Protein AF-A0A1Z4GGD1-F1 (afdb_monomer_lite)

Secondary structure (DSSP, 8-state):
--PPP---HHHHHHHTT--HHHHHHHHTS-HHHHHHHHTTSSSHHHHHHHHHHHHHHT--SGGG---------------SSHHHHHHHTT--TTSSS----------------

pLDDT: mean 80.63, std 21.55, range [34.03, 98.75]

Foldseek 3Di:
DDDDDAACLVVVCVVVVHDLCRVCVVVVHDSVVSVCRNRVVDDRVVVVVLVVVCVVVVHDSVVVDDDDPDPPPPPPPDPPDPVSVCVVVVPPPDPPDDDDDDDDDDDDDDDDD

Organism: NCBI:txid1085406

Radius of gyration: 31.96 Å; chains: 1; bounding box: 70×45×89 Å

Structure (mmCIF, N/CA/C/O backbone):
data_AF-A0A1Z4GGD1-F1
#
_entry.id   AF-A0A1Z4GGD1-F1
#
loop_
_atom_site.group_PDB
_atom_site.id
_atom_site.type_symbol
_atom_site.label_atom_id
_atom_site.label_alt_id
_atom_site.label_comp_id
_atom_site.label_asym_id
_atom_site.label_entity_id
_atom_site.label_seq_id
_atom_site.pdbx_PDB_ins_code
_atom_site.Cartn_x
_atom_site.Cartn_y
_atom_site.Cartn_z
_atom_site.occupancy
_atom_site.B_iso_or_equiv
_atom_site.auth_seq_id
_atom_site.auth_comp_id
_atom_site.auth_asym_id
_atom_site.auth_atom_id
_atom_site.pdbx_PDB_model_num
ATOM 1 N N . MET A 1 1 ? 24.793 3.497 -8.570 1.00 52.84 1 MET A N 1
ATOM 2 C CA . MET A 1 1 ? 24.074 4.399 -7.639 1.00 52.84 1 MET A CA 1
ATOM 3 C C . MET A 1 1 ? 22.963 3.598 -6.973 1.00 52.84 1 MET A C 1
ATOM 5 O O . MET A 1 1 ? 22.252 2.906 -7.689 1.00 52.84 1 MET A O 1
ATOM 9 N N . LYS A 1 2 ? 22.838 3.613 -5.638 1.00 69.38 2 LYS A N 1
ATOM 10 C CA . LYS A 1 2 ? 21.729 2.928 -4.948 1.00 69.38 2 LYS A CA 1
ATOM 11 C C . LYS A 1 2 ? 20.462 3.765 -5.147 1.00 69.38 2 LYS A C 1
ATOM 13 O O . LYS A 1 2 ? 20.404 4.887 -4.654 1.00 69.38 2 LYS A O 1
ATOM 18 N N . GLN A 1 3 ? 19.494 3.267 -5.912 1.00 80.00 3 GLN A N 1
ATOM 19 C CA . GLN A 1 3 ? 18.187 3.917 -6.030 1.00 80.00 3 GLN A CA 1
ATOM 20 C C . GLN A 1 3 ? 17.371 3.598 -4.771 1.00 80.00 3 GLN A C 1
ATOM 22 O O . GLN A 1 3 ? 17.384 2.457 -4.313 1.00 80.00 3 GLN A O 1
ATOM 27 N N . LYS A 1 4 ? 16.703 4.602 -4.193 1.00 83.06 4 LYS A N 1
ATOM 28 C CA . LYS A 1 4 ? 15.781 4.417 -3.066 1.00 83.06 4 LYS A CA 1
ATOM 29 C C . LYS A 1 4 ? 14.346 4.465 -3.599 1.00 83.06 4 LYS A C 1
ATOM 31 O O . LYS A 1 4 ? 14.030 5.419 -4.316 1.00 83.06 4 LYS A O 1
ATOM 36 N N . PRO A 1 5 ? 13.478 3.498 -3.264 1.00 87.38 5 PRO A N 1
ATOM 37 C CA . PRO A 1 5 ? 12.087 3.545 -3.687 1.00 87.38 5 PRO A CA 1
ATOM 38 C C . PRO A 1 5 ? 11.357 4.735 -3.072 1.00 87.38 5 PRO A C 1
ATOM 40 O O . PRO A 1 5 ? 11.599 5.123 -1.927 1.00 87.38 5 PRO A O 1
ATOM 43 N N . LYS A 1 6 ? 10.430 5.291 -3.849 1.00 91.44 6 LYS A N 1
ATOM 44 C CA . LYS A 1 6 ? 9.520 6.353 -3.428 1.00 91.44 6 LYS A CA 1
ATOM 45 C C . LYS A 1 6 ? 8.085 5.915 -3.734 1.00 91.44 6 LYS A C 1
ATOM 47 O O . LYS A 1 6 ? 7.823 5.528 -4.878 1.00 91.44 6 LYS A O 1
ATOM 52 N N . PRO A 1 7 ? 7.152 5.993 -2.772 1.00 94.19 7 PRO A N 1
ATOM 53 C CA . PRO A 1 7 ? 5.754 5.682 -3.033 1.00 94.19 7 PRO A CA 1
ATOM 54 C C . PRO A 1 7 ? 5.157 6.668 -4.042 1.00 94.19 7 PRO A C 1
ATOM 56 O O . PRO A 1 7 ? 5.478 7.857 -4.058 1.00 94.19 7 PRO A O 1
ATOM 59 N N . ARG A 1 8 ? 4.263 6.163 -4.895 1.00 96.31 8 ARG A N 1
ATOM 60 C CA . ARG A 1 8 ? 3.528 6.958 -5.896 1.00 96.31 8 ARG A CA 1
ATOM 61 C C . ARG A 1 8 ? 2.026 7.045 -5.614 1.00 96.31 8 ARG A C 1
ATOM 63 O O . ARG A 1 8 ? 1.291 7.560 -6.448 1.00 96.31 8 ARG A O 1
ATOM 70 N N . ILE A 1 9 ? 1.581 6.555 -4.456 1.00 97.12 9 ILE A N 1
ATOM 71 C CA . ILE A 1 9 ? 0.160 6.402 -4.110 1.00 97.12 9 ILE A CA 1
ATOM 72 C C . ILE A 1 9 ? -0.561 7.756 -4.120 1.00 97.12 9 ILE A C 1
ATOM 74 O O . ILE A 1 9 ? -1.588 7.862 -4.778 1.00 97.12 9 ILE A O 1
ATOM 78 N N . ALA A 1 10 ? 0.025 8.806 -3.530 1.00 97.88 10 ALA A N 1
ATOM 79 C CA . ALA A 1 10 ? -0.575 10.147 -3.499 1.00 97.88 10 ALA A CA 1
ATOM 80 C C . ALA A 1 10 ? -0.861 10.696 -4.906 1.00 97.88 10 ALA A C 1
ATOM 82 O O . ALA A 1 10 ? -1.974 11.118 -5.199 1.00 97.88 10 ALA A O 1
ATOM 83 N N . LEU A 1 11 ? 0.121 10.589 -5.810 1.00 98.31 11 LEU A N 1
ATOM 84 C CA . LEU A 1 11 ? -0.023 11.014 -7.204 1.00 98.31 11 LEU A CA 1
ATOM 85 C C . LEU A 1 11 ? -1.149 10.251 -7.920 1.00 98.31 11 LEU A C 1
ATOM 87 O O . LEU A 1 11 ? -1.874 10.827 -8.725 1.00 98.31 11 LEU A O 1
ATOM 91 N N . LEU A 1 12 ? -1.270 8.943 -7.679 1.00 98.31 12 LEU A N 1
ATOM 92 C CA . LEU A 1 12 ? -2.304 8.113 -8.303 1.00 98.31 12 LEU A CA 1
ATOM 93 C C . LEU A 1 12 ? -3.692 8.424 -7.734 1.00 98.31 12 LEU A C 1
ATOM 95 O O . LEU A 1 12 ? -4.642 8.549 -8.502 1.00 98.31 12 LEU A O 1
ATOM 99 N N . ARG A 1 13 ? -3.789 8.614 -6.414 1.00 98.50 13 ARG A N 1
ATOM 100 C CA . ARG A 1 13 ? -5.011 9.021 -5.717 1.00 98.50 13 ARG A CA 1
ATOM 101 C C . ARG A 1 13 ? -5.535 10.358 -6.245 1.00 98.50 13 ARG A C 1
ATOM 103 O O . ARG A 1 13 ? -6.706 10.462 -6.593 1.00 98.50 13 ARG A O 1
ATOM 110 N N . GLU A 1 14 ? -4.666 11.362 -6.347 1.00 98.56 14 GLU A N 1
ATOM 111 C CA . GLU A 1 14 ? -5.021 12.699 -6.844 1.00 98.56 14 GLU A CA 1
ATOM 112 C C . GLU A 1 14 ? -5.479 12.666 -8.302 1.00 98.56 14 GLU A C 1
ATOM 114 O O . GLU A 1 14 ? -6.469 13.300 -8.654 1.00 98.56 14 GLU A O 1
ATOM 119 N N . ARG A 1 15 ? -4.821 11.863 -9.149 1.00 98.56 15 ARG A N 1
ATOM 120 C CA . ARG A 1 15 ? -5.251 11.649 -10.541 1.00 98.56 15 ARG A CA 1
ATOM 121 C C . ARG A 1 15 ? -6.616 10.974 -10.656 1.00 98.56 15 ARG A C 1
ATOM 123 O O . ARG A 1 15 ? -7.290 11.179 -11.659 1.00 98.56 15 ARG A O 1
ATOM 130 N N . ALA A 1 16 ? -7.001 10.177 -9.664 1.00 98.31 16 ALA A N 1
ATOM 131 C CA . ALA A 1 16 ? -8.327 9.578 -9.570 1.00 98.31 16 ALA A CA 1
ATOM 132 C C . ALA A 1 16 ? -9.374 10.526 -8.949 1.00 98.31 16 ALA A C 1
ATOM 134 O O . ALA A 1 16 ? -10.539 10.155 -8.868 1.00 98.31 16 ALA A O 1
ATOM 135 N N . GLY A 1 17 ? -8.981 11.732 -8.512 1.00 98.50 17 GLY A N 1
ATOM 136 C CA . GLY A 1 17 ? -9.882 12.701 -7.883 1.00 98.50 17 GLY A CA 1
ATOM 137 C C . GLY A 1 17 ? -10.324 12.321 -6.469 1.00 98.50 17 GLY A C 1
ATOM 138 O O . GLY A 1 17 ? -11.356 12.800 -6.017 1.00 98.50 17 GLY A O 1
ATOM 139 N N . LEU A 1 18 ? -9.569 11.459 -5.779 1.00 98.69 18 LEU A N 1
ATOM 140 C CA . LEU A 1 18 ? -9.938 10.927 -4.466 1.00 98.69 18 LEU A CA 1
ATOM 141 C C . LEU A 1 18 ? -9.242 11.674 -3.320 1.00 98.69 18 LEU A C 1
ATOM 143 O O . LEU A 1 18 ? -8.056 12.014 -3.383 1.00 98.69 18 LEU A O 1
ATOM 147 N N . THR A 1 19 ? -9.949 11.841 -2.210 1.00 98.69 19 THR A N 1
ATOM 148 C CA . THR A 1 19 ? -9.374 12.161 -0.897 1.00 98.69 19 THR A CA 1
ATOM 149 C C . THR A 1 19 ? -8.718 10.925 -0.267 1.00 98.69 19 THR A C 1
ATOM 151 O O . THR A 1 19 ? -8.943 9.788 -0.696 1.00 98.69 19 THR A O 1
ATOM 154 N N . GLN A 1 20 ? -7.876 11.119 0.756 1.00 98.69 20 GLN A N 1
ATOM 155 C CA . GLN A 1 20 ? -7.257 9.995 1.480 1.00 98.69 20 GLN A CA 1
ATOM 156 C C . GLN A 1 20 ? -8.317 9.108 2.149 1.00 98.69 20 GLN A C 1
ATOM 158 O O . GLN A 1 20 ? -8.220 7.884 2.062 1.00 98.69 20 GLN A O 1
ATOM 163 N N . LEU A 1 21 ? -9.352 9.716 2.738 1.00 98.69 21 LEU A N 1
ATOM 164 C CA . LEU A 1 21 ? -10.492 9.018 3.333 1.00 98.69 21 LEU A CA 1
ATOM 165 C C . LEU A 1 21 ? -11.276 8.172 2.315 1.00 98.69 21 LEU A C 1
ATOM 167 O O . LEU A 1 21 ? -11.657 7.043 2.612 1.00 98.69 21 LEU A O 1
ATOM 171 N N . GLU A 1 22 ? -11.523 8.684 1.108 1.00 98.75 22 GLU A N 1
ATOM 172 C CA . GLU A 1 22 ? -12.228 7.919 0.069 1.00 98.75 22 GLU A CA 1
ATOM 173 C C . GLU A 1 22 ? -11.406 6.724 -0.411 1.00 98.75 22 GLU A C 1
ATOM 175 O O . GLU A 1 22 ? -11.931 5.613 -0.495 1.00 98.75 22 GLU A O 1
ATOM 180 N N . LEU A 1 23 ? -10.104 6.916 -0.655 1.00 98.69 23 LEU A N 1
ATOM 181 C CA . LEU A 1 23 ? -9.221 5.808 -1.017 1.00 98.69 23 LEU A CA 1
ATOM 182 C C . LEU A 1 23 ? -9.167 4.753 0.094 1.00 98.69 23 LEU A C 1
ATOM 184 O O . LEU A 1 23 ? -9.190 3.558 -0.193 1.00 98.69 23 LEU A O 1
ATOM 188 N N . SER A 1 24 ? -9.126 5.177 1.359 1.00 98.56 24 SER A N 1
ATOM 189 C CA . SER A 1 24 ? -9.076 4.246 2.486 1.00 98.56 24 SER A CA 1
ATOM 190 C C . SER A 1 24 ? -10.320 3.355 2.533 1.00 98.56 24 SER A C 1
ATOM 192 O O . SER A 1 24 ? -10.197 2.148 2.735 1.00 98.56 24 SER A O 1
ATOM 194 N N . ARG A 1 25 ? -11.505 3.922 2.269 1.00 98.50 25 ARG A N 1
ATOM 195 C CA . ARG A 1 25 ? -12.768 3.174 2.189 1.00 98.50 25 ARG A CA 1
ATOM 196 C C . ARG A 1 25 ? -12.770 2.162 1.046 1.00 98.50 25 ARG A C 1
ATOM 198 O O . ARG A 1 25 ? -13.196 1.035 1.260 1.00 98.50 25 ARG A O 1
ATOM 205 N N . LEU A 1 26 ? -12.269 2.539 -0.132 1.00 98.25 26 LEU A N 1
ATOM 206 C CA . LEU A 1 26 ? -12.201 1.644 -1.296 1.00 98.25 26 LEU A CA 1
ATOM 207 C C . LEU A 1 26 ? -11.236 0.471 -1.088 1.00 98.25 26 LEU A C 1
ATOM 209 O O . LEU A 1 26 ? -11.486 -0.626 -1.576 1.00 98.25 26 LEU A O 1
ATOM 213 N N . VAL A 1 27 ? -10.135 0.703 -0.372 1.00 97.19 27 VAL A N 1
ATOM 214 C CA . VAL A 1 27 ? -9.101 -0.312 -0.115 1.00 97.19 27 VAL A CA 1
ATOM 215 C C . VAL A 1 27 ? -9.405 -1.143 1.141 1.00 97.19 27 VAL A C 1
ATOM 217 O O . VAL A 1 27 ? -8.832 -2.214 1.319 1.00 97.19 27 VAL A O 1
ATOM 220 N N . GLY A 1 28 ? -10.302 -0.679 2.015 1.00 97.69 28 GLY A N 1
ATOM 221 C CA . GLY A 1 28 ? -10.633 -1.361 3.270 1.00 97.69 28 GLY A CA 1
ATOM 222 C C . GLY A 1 28 ? -9.604 -1.134 4.383 1.00 97.69 28 GLY A C 1
ATOM 223 O O . GLY A 1 28 ? -9.354 -2.025 5.189 1.00 97.69 28 GLY A O 1
ATOM 224 N N . VAL A 1 29 ? -8.987 0.051 4.438 1.00 97.75 29 VAL A N 1
ATOM 225 C CA . VAL A 1 29 ? -8.007 0.433 5.473 1.00 97.75 29 VAL A CA 1
ATOM 226 C C . VAL A 1 29 ? -8.342 1.790 6.098 1.00 97.75 29 VAL A C 1
ATOM 228 O O . VAL A 1 29 ? -9.240 2.507 5.654 1.00 97.75 29 VAL A O 1
ATOM 231 N N . THR A 1 30 ? -7.610 2.174 7.146 1.00 98.31 30 THR A N 1
ATOM 232 C CA . THR A 1 30 ? -7.779 3.492 7.777 1.00 98.31 30 THR A CA 1
ATOM 233 C C . THR A 1 30 ? -7.158 4.611 6.936 1.00 98.31 30 THR A C 1
ATOM 235 O O . THR A 1 30 ? -6.189 4.393 6.205 1.00 98.31 30 THR A O 1
ATOM 238 N N . GLU A 1 31 ? -7.657 5.839 7.083 1.00 98.38 31 GLU A N 1
ATOM 239 C CA . GLU A 1 31 ? -7.064 7.024 6.446 1.00 98.38 31 GLU A CA 1
ATOM 240 C C . GLU A 1 31 ? -5.595 7.229 6.866 1.00 98.38 31 GLU A C 1
ATOM 242 O O . GLU A 1 31 ? -4.737 7.520 6.032 1.00 98.38 31 GLU A O 1
ATOM 247 N N . SER A 1 32 ? -5.267 6.974 8.140 1.00 98.25 32 SER A N 1
ATOM 248 C CA . SER A 1 32 ? -3.885 7.035 8.641 1.00 98.25 32 SER A CA 1
ATOM 249 C 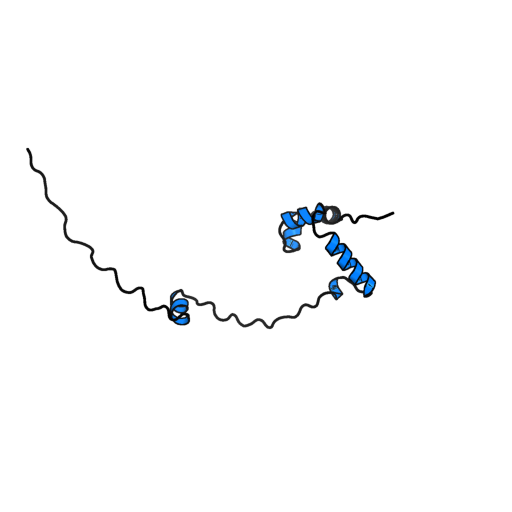C . SER A 1 32 ? -2.968 6.018 7.948 1.00 98.25 32 SER A C 1
ATOM 251 O O . SER A 1 32 ? -1.808 6.319 7.656 1.00 98.25 32 SER A O 1
ATOM 253 N N . THR A 1 33 ? -3.485 4.829 7.619 1.00 97.50 33 THR A N 1
ATOM 254 C CA . THR A 1 33 ? -2.752 3.823 6.838 1.00 97.50 33 THR A CA 1
ATOM 255 C C . THR A 1 33 ? -2.390 4.364 5.455 1.00 97.50 33 THR A C 1
ATOM 257 O O . THR A 1 33 ? -1.224 4.288 5.066 1.00 97.50 33 THR A O 1
ATOM 260 N N . ILE A 1 34 ? -3.345 4.988 4.753 1.00 98.00 34 ILE A N 1
ATOM 261 C CA . ILE A 1 34 ? -3.095 5.639 3.457 1.00 98.00 34 ILE A CA 1
ATOM 262 C C . ILE A 1 34 ? -2.038 6.738 3.595 1.00 98.00 34 ILE A C 1
ATOM 264 O O . ILE A 1 34 ? -1.061 6.745 2.848 1.00 98.00 34 ILE A O 1
ATOM 268 N N . GLN A 1 35 ? -2.158 7.618 4.592 1.00 97.75 35 GLN A N 1
ATOM 269 C CA . GLN A 1 35 ? -1.179 8.681 4.838 1.00 97.75 35 GLN A CA 1
ATOM 270 C C . GLN A 1 35 ? 0.244 8.130 5.070 1.00 97.75 35 GLN A C 1
ATOM 272 O O . GLN A 1 35 ? 1.235 8.682 4.574 1.00 97.75 35 GLN A O 1
ATOM 277 N N . ASN A 1 36 ? 0.377 7.031 5.817 1.00 97.31 36 ASN A N 1
ATOM 278 C CA . ASN A 1 36 ? 1.669 6.393 6.078 1.00 97.31 36 ASN A CA 1
ATOM 279 C C . ASN A 1 36 ? 2.279 5.760 4.822 1.00 97.31 36 ASN A C 1
ATOM 281 O O . ASN A 1 36 ? 3.490 5.879 4.611 1.00 97.31 36 ASN A O 1
ATOM 285 N N . TRP A 1 37 ? 1.456 5.160 3.962 1.00 97.00 37 TRP A N 1
ATOM 286 C CA . TRP A 1 37 ? 1.903 4.639 2.671 1.00 97.00 37 TRP A CA 1
ATOM 287 C C . TRP A 1 37 ? 2.304 5.760 1.703 1.00 97.00 37 TRP A C 1
ATOM 289 O O . TRP A 1 37 ? 3.332 5.659 1.038 1.00 97.00 37 TRP A O 1
ATOM 299 N N . GLU A 1 38 ? 1.548 6.860 1.657 1.00 97.06 38 GLU A N 1
ATOM 300 C CA . GLU A 1 38 ? 1.842 8.022 0.806 1.00 97.06 38 GLU A CA 1
ATOM 301 C C . GLU A 1 38 ? 3.118 8.763 1.216 1.00 97.06 38 GLU A C 1
ATOM 303 O O . GLU A 1 38 ? 3.891 9.189 0.358 1.00 97.06 38 GLU A O 1
ATOM 308 N N . SER A 1 39 ? 3.368 8.880 2.521 1.00 95.56 39 SER A N 1
ATOM 309 C CA . SER A 1 39 ? 4.594 9.487 3.059 1.00 95.56 39 SER A CA 1
ATOM 310 C C . SER A 1 39 ? 5.817 8.565 2.991 1.00 95.56 39 SER A C 1
ATOM 312 O O . SER A 1 39 ? 6.938 9.013 3.229 1.00 95.56 39 SER A O 1
ATOM 314 N N . GLY A 1 40 ? 5.625 7.283 2.666 1.00 93.25 40 GLY A N 1
ATOM 315 C CA . GLY A 1 40 ? 6.698 6.291 2.604 1.00 93.25 40 GLY A CA 1
ATOM 316 C C . GLY A 1 40 ? 7.235 5.884 3.973 1.00 93.25 40 GLY A C 1
ATOM 317 O O . GLY A 1 40 ? 8.332 5.333 4.049 1.00 93.25 40 GLY A O 1
ATOM 318 N N . ARG A 1 41 ? 6.483 6.150 5.051 1.00 91.88 41 ARG A N 1
ATOM 319 C CA . ARG A 1 41 ? 6.823 5.676 6.400 1.00 91.88 41 ARG A CA 1
ATOM 320 C C . ARG A 1 41 ? 6.715 4.156 6.502 1.00 91.88 41 ARG A C 1
ATOM 322 O O . ARG A 1 41 ? 7.527 3.546 7.188 1.00 91.88 41 ARG A O 1
ATOM 329 N N . THR A 1 42 ? 5.742 3.554 5.816 1.00 92.50 42 THR A N 1
ATOM 330 C CA . THR A 1 42 ? 5.515 2.100 5.790 1.00 92.50 42 THR A CA 1
ATOM 331 C C . THR A 1 42 ? 5.084 1.624 4.397 1.00 92.50 42 THR A C 1
ATOM 333 O O . THR A 1 42 ? 4.685 2.422 3.548 1.00 92.50 42 THR A O 1
ATOM 336 N N . GLY A 1 43 ? 5.187 0.319 4.127 1.00 88.56 43 GLY A N 1
ATOM 337 C CA . GLY A 1 43 ? 4.582 -0.348 2.963 1.00 88.56 43 GLY A CA 1
ATOM 338 C C . GLY A 1 43 ? 5.356 -0.252 1.643 1.00 88.56 43 GLY A C 1
ATOM 339 O O . GLY A 1 43 ? 5.145 -1.073 0.753 1.00 88.56 43 GLY A O 1
ATOM 340 N N . THR A 1 44 ? 6.289 0.694 1.500 1.00 92.06 44 THR A N 1
ATOM 341 C CA . THR A 1 44 ? 7.097 0.835 0.270 1.00 92.06 44 THR A CA 1
ATOM 342 C C . THR A 1 44 ? 7.992 -0.387 0.022 1.00 92.06 44 THR A C 1
ATOM 344 O O . THR A 1 44 ? 8.130 -0.844 -1.111 1.00 92.06 44 THR A O 1
ATOM 347 N N . ASP A 1 45 ? 8.555 -0.953 1.086 1.00 91.75 45 ASP A N 1
ATOM 348 C CA . ASP A 1 45 ? 9.351 -2.181 1.074 1.00 91.75 45 ASP A CA 1
ATOM 349 C C . ASP A 1 45 ? 8.520 -3.415 0.678 1.00 91.75 45 ASP A C 1
ATOM 351 O O . ASP A 1 45 ? 8.981 -4.265 -0.090 1.00 91.75 45 ASP A O 1
ATOM 355 N N . HIS A 1 46 ? 7.270 -3.489 1.145 1.00 92.69 46 HIS A N 1
ATOM 356 C CA . HIS A 1 46 ? 6.328 -4.537 0.756 1.00 92.69 46 HIS A CA 1
ATOM 357 C C . HIS A 1 46 ? 5.992 -4.466 -0.738 1.00 92.69 46 HIS A C 1
ATOM 359 O O . HIS A 1 46 ? 6.059 -5.490 -1.417 1.00 92.69 46 HIS A O 1
ATOM 365 N N . ILE A 1 47 ? 5.722 -3.270 -1.273 1.00 93.88 47 ILE A N 1
ATOM 366 C CA . ILE A 1 47 ? 5.462 -3.069 -2.708 1.00 93.88 47 ILE A CA 1
ATOM 367 C C . ILE A 1 47 ? 6.673 -3.503 -3.548 1.00 93.88 47 ILE A C 1
ATOM 369 O O . ILE A 1 47 ? 6.512 -4.231 -4.526 1.00 93.88 47 ILE A O 1
ATOM 373 N N . GLU A 1 48 ? 7.898 -3.132 -3.159 1.00 94.69 48 GLU A N 1
ATOM 374 C CA . GLU A 1 48 ? 9.106 -3.595 -3.859 1.00 94.69 48 GLU A CA 1
ATOM 375 C C . GLU A 1 48 ? 9.262 -5.117 -3.841 1.00 94.69 48 GLU A C 1
ATOM 377 O O . GLU A 1 48 ? 9.747 -5.707 -4.810 1.00 94.69 48 GLU A O 1
ATOM 382 N N . ARG A 1 49 ? 8.903 -5.767 -2.730 1.00 95.44 49 ARG A N 1
ATOM 383 C CA . ARG A 1 49 ? 8.975 -7.226 -2.613 1.00 95.44 49 ARG A CA 1
ATOM 384 C C . ARG A 1 49 ? 7.943 -7.909 -3.511 1.00 95.44 49 ARG A C 1
ATOM 386 O O . ARG A 1 49 ? 8.310 -8.855 -4.198 1.00 95.44 49 ARG A O 1
ATOM 393 N N . ILE A 1 50 ? 6.722 -7.382 -3.589 1.00 96.62 50 ILE A N 1
ATOM 394 C CA . ILE A 1 50 ? 5.682 -7.862 -4.515 1.00 96.62 50 ILE A CA 1
ATOM 395 C C . ILE A 1 50 ? 6.142 -7.714 -5.971 1.00 96.62 50 ILE A C 1
ATOM 397 O O . ILE A 1 50 ? 6.089 -8.677 -6.728 1.00 96.62 50 ILE A O 1
ATOM 401 N N . ILE A 1 51 ? 6.707 -6.560 -6.349 1.00 96.12 51 ILE A N 1
ATOM 402 C CA . ILE A 1 51 ? 7.271 -6.355 -7.697 1.00 96.12 51 ILE A CA 1
ATOM 403 C C . ILE A 1 51 ? 8.360 -7.393 -8.006 1.00 96.12 51 ILE A C 1
ATOM 405 O O . ILE A 1 51 ? 8.455 -7.876 -9.134 1.00 96.12 51 ILE A O 1
ATOM 409 N N . ARG A 1 52 ? 9.201 -7.735 -7.021 1.00 96.50 52 ARG A N 1
ATOM 410 C CA . ARG A 1 52 ? 10.227 -8.773 -7.181 1.00 96.50 52 ARG A CA 1
ATOM 411 C C . ARG A 1 52 ? 9.626 -10.166 -7.362 1.00 96.50 52 ARG A C 1
ATOM 413 O O . ARG A 1 52 ? 10.155 -10.897 -8.190 1.00 96.50 52 ARG A O 1
ATOM 420 N N . PHE A 1 53 ? 8.544 -10.510 -6.660 1.00 97.69 53 PHE A N 1
ATOM 421 C CA . PHE A 1 53 ? 7.829 -11.770 -6.891 1.00 97.69 53 PHE A CA 1
ATOM 422 C C . PHE A 1 53 ? 7.287 -11.849 -8.315 1.00 97.69 53 PHE A C 1
ATOM 424 O O . PHE A 1 53 ? 7.650 -12.772 -9.036 1.00 97.69 53 PHE A O 1
ATOM 431 N N . CYS A 1 54 ? 6.533 -10.839 -8.753 1.00 98.31 54 CYS A N 1
ATOM 432 C CA . CYS A 1 54 ? 5.970 -10.791 -10.103 1.00 98.31 54 CYS A CA 1
ATOM 433 C C . CYS A 1 54 ? 7.049 -10.925 -11.191 1.00 98.31 54 CYS A C 1
ATOM 435 O O . CYS A 1 54 ? 6.884 -11.674 -12.145 1.00 98.31 54 CYS A O 1
ATOM 437 N N . LYS A 1 55 ? 8.200 -10.254 -11.024 1.00 97.75 55 LYS A N 1
ATOM 438 C CA . LYS A 1 55 ? 9.331 -10.371 -11.962 1.00 97.75 55 LYS A CA 1
ATOM 439 C C . LYS A 1 55 ? 9.999 -11.744 -11.946 1.00 97.75 55 LYS A C 1
ATOM 441 O O . LYS A 1 55 ? 10.445 -12.199 -12.990 1.00 97.75 55 LYS A O 1
ATOM 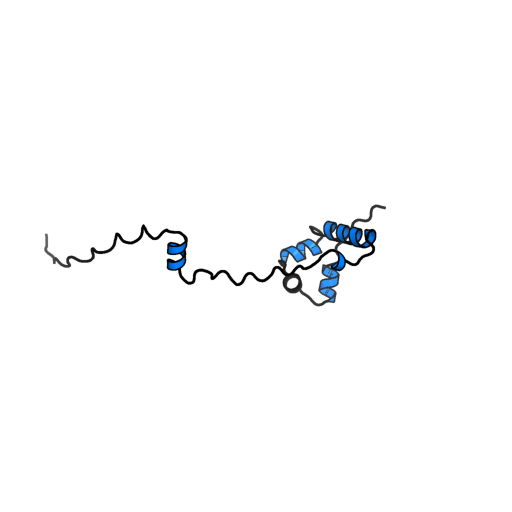446 N N . ALA A 1 56 ? 10.145 -12.354 -10.772 1.00 98.38 56 ALA A N 1
ATOM 447 C CA . ALA A 1 56 ? 10.817 -13.644 -10.634 1.00 98.38 56 ALA A CA 1
ATOM 448 C C . ALA A 1 56 ? 9.958 -14.810 -11.144 1.00 98.38 56 ALA A C 1
ATOM 450 O O . ALA A 1 56 ? 10.510 -15.813 -11.584 1.00 98.38 56 ALA A O 1
ATOM 451 N N . LEU A 1 57 ? 8.634 -14.669 -11.068 1.00 98.06 57 LEU A N 1
ATOM 452 C CA . LEU A 1 57 ? 7.659 -15.693 -11.449 1.00 98.06 57 LEU A CA 1
ATOM 453 C C . LEU A 1 57 ? 7.008 -15.440 -12.816 1.00 98.06 57 LEU A C 1
ATOM 455 O O . LEU A 1 57 ? 6.199 -16.253 -13.245 1.00 98.06 57 LEU A O 1
ATOM 459 N N . ASP A 1 58 ? 7.351 -14.332 -13.479 1.00 97.81 58 ASP A N 1
ATOM 460 C CA . ASP A 1 58 ? 6.735 -13.872 -14.732 1.00 97.81 58 ASP A CA 1
ATOM 461 C C . ASP A 1 58 ? 5.196 -13.838 -14.667 1.00 97.81 58 ASP A C 1
ATOM 463 O O . ASP A 1 58 ? 4.486 -14.358 -15.525 1.00 97.81 58 ASP A O 1
ATOM 467 N N . CYS A 1 59 ? 4.672 -13.237 -13.595 1.00 97.88 59 CYS A N 1
ATOM 468 C CA . CYS A 1 59 ? 3.240 -13.175 -13.314 1.00 97.88 59 CYS A CA 1
ATOM 469 C C . CYS A 1 59 ? 2.792 -11.755 -12.944 1.00 97.88 59 CYS A C 1
ATOM 471 O O . CYS A 1 59 ? 3.604 -10.864 -12.665 1.00 97.88 59 CYS A O 1
ATOM 473 N N . LYS A 1 60 ? 1.480 -11.526 -12.927 1.00 97.44 60 LYS A N 1
ATOM 474 C CA . LYS A 1 60 ? 0.866 -10.303 -12.400 1.00 97.44 60 LYS A CA 1
ATOM 475 C C . LYS A 1 60 ? 0.675 -10.411 -10.883 1.00 97.44 60 LYS A C 1
ATOM 477 O O . LYS A 1 60 ? 0.966 -11.439 -10.277 1.00 97.44 60 LYS A O 1
ATOM 482 N N . VAL A 1 61 ? 0.247 -9.323 -10.240 1.00 96.94 61 VAL A N 1
ATOM 483 C CA . VAL A 1 61 ? 0.068 -9.301 -8.774 1.00 96.94 61 VAL A CA 1
ATOM 484 C C . VAL A 1 61 ? -1.122 -10.152 -8.338 1.00 96.94 61 VAL A C 1
ATOM 486 O O . VAL A 1 61 ? -1.074 -10.772 -7.282 1.00 96.94 61 VAL A O 1
ATOM 489 N N . GLU A 1 62 ? -2.160 -10.211 -9.168 1.00 96.69 62 GLU A N 1
ATOM 490 C CA . GLU A 1 62 ? -3.375 -10.991 -8.944 1.00 96.69 62 GLU A CA 1
ATOM 491 C C . GLU A 1 62 ? -3.082 -12.495 -8.924 1.00 96.69 62 GLU A C 1
ATOM 493 O O . GLU A 1 62 ? -3.735 -13.231 -8.196 1.00 96.69 62 GLU A O 1
ATOM 498 N N . ASP A 1 63 ? -2.046 -12.933 -9.642 1.00 96.44 63 ASP A N 1
ATOM 499 C CA . ASP A 1 63 ? -1.624 -14.336 -9.691 1.00 96.44 63 ASP A CA 1
ATOM 500 C C . ASP A 1 63 ? -0.951 -14.802 -8.380 1.00 96.44 63 ASP A C 1
ATOM 502 O O . ASP A 1 63 ? -0.697 -15.991 -8.202 1.00 96.44 63 ASP A O 1
ATOM 506 N N . LEU A 1 64 ? -0.635 -13.884 -7.453 1.00 95.62 64 LEU A N 1
ATOM 507 C CA . LEU A 1 64 ? 0.000 -14.207 -6.166 1.00 95.62 64 LEU A CA 1
ATOM 508 C C . LEU A 1 64 ? -0.995 -14.630 -5.075 1.00 95.62 64 LEU A C 1
ATOM 510 O O . LEU A 1 64 ? -0.563 -14.969 -3.971 1.00 95.62 64 LEU A O 1
ATOM 514 N N . ILE A 1 65 ? -2.303 -14.563 -5.336 1.00 95.50 65 ILE A N 1
ATOM 515 C CA . ILE A 1 65 ? -3.344 -14.870 -4.354 1.00 95.50 65 ILE A CA 1
ATOM 516 C C . ILE A 1 65 ? -4.465 -15.704 -4.979 1.00 95.50 65 ILE A C 1
ATOM 518 O O . ILE A 1 65 ? -4.911 -15.441 -6.089 1.00 95.50 65 ILE A O 1
ATOM 522 N N . GLU A 1 66 ? -4.950 -16.693 -4.232 1.00 94.69 66 GLU A N 1
ATOM 523 C CA . GLU A 1 66 ? -6.134 -17.479 -4.572 1.00 94.69 66 GLU A CA 1
ATOM 524 C C . GLU A 1 66 ? -7.206 -17.241 -3.505 1.00 94.69 66 GLU A C 1
ATOM 526 O O . GLU A 1 66 ? -6.935 -17.324 -2.305 1.00 94.69 66 GLU A O 1
ATOM 531 N N . TYR A 1 67 ? -8.424 -16.922 -3.940 1.00 90.25 67 TYR A N 1
ATOM 532 C CA . TYR A 1 67 ? -9.567 -16.769 -3.046 1.00 90.25 67 TYR A CA 1
ATOM 533 C C . TYR A 1 67 ? -10.310 -18.097 -2.966 1.00 90.25 67 TYR A C 1
ATOM 535 O O . TYR A 1 67 ? -11.062 -18.456 -3.871 1.00 90.25 67 TYR A O 1
ATOM 543 N N . VAL A 1 68 ? -10.105 -18.821 -1.872 1.00 91.06 68 VAL A N 1
ATOM 544 C CA . VAL A 1 68 ? -10.921 -19.988 -1.547 1.00 91.06 68 VAL A CA 1
ATOM 545 C C . VAL A 1 68 ? -12.192 -19.516 -0.849 1.00 91.06 68 VAL A C 1
ATOM 547 O O . VAL A 1 68 ? -12.137 -18.805 0.154 1.00 91.06 68 VAL A O 1
ATOM 550 N N . ASN A 1 69 ? -13.351 -19.887 -1.393 1.00 84.31 69 ASN A N 1
ATOM 551 C CA . ASN A 1 69 ? -14.603 -19.720 -0.670 1.00 84.31 69 ASN A CA 1
ATOM 552 C C . ASN A 1 69 ? -14.628 -20.779 0.425 1.00 84.31 69 ASN A C 1
ATOM 554 O O . ASN A 1 69 ? -14.806 -21.964 0.143 1.00 84.31 69 ASN A O 1
ATOM 558 N N . GLU A 1 70 ? -14.442 -20.353 1.667 1.00 76.06 70 GLU A N 1
ATOM 559 C CA . GLU A 1 70 ? -14.833 -21.180 2.795 1.00 76.06 70 GLU A CA 1
ATOM 560 C C . GLU A 1 70 ? -16.354 -21.372 2.675 1.00 76.06 70 GLU A C 1
ATOM 562 O O . GLU A 1 70 ? -17.069 -20.374 2.493 1.00 76.06 70 GLU A O 1
ATOM 567 N N . PRO A 1 71 ? -16.870 -22.618 2.637 1.00 69.19 71 PRO A N 1
ATOM 568 C CA . PRO A 1 71 ? -18.307 -22.826 2.625 1.00 69.19 71 PRO A CA 1
ATOM 569 C C . PRO A 1 71 ? -18.860 -22.049 3.807 1.00 69.19 71 PRO A C 1
ATOM 571 O O . PRO A 1 71 ? -18.371 -22.208 4.922 1.00 69.19 71 PRO A O 1
ATOM 574 N N . LEU A 1 72 ? -19.814 -21.161 3.521 1.00 64.12 72 LEU A N 1
ATOM 575 C CA . LEU A 1 72 ? -20.534 -20.411 4.534 1.00 64.12 72 LEU A CA 1
ATOM 576 C C . LEU A 1 72 ? -21.040 -21.450 5.531 1.00 64.12 72 LEU A C 1
ATOM 578 O O . LEU A 1 72 ? -21.996 -22.163 5.224 1.00 64.12 72 LEU A O 1
ATOM 582 N N . GLU A 1 73 ? -20.372 -21.592 6.677 1.00 62.03 73 GLU A N 1
ATOM 583 C CA . GLU A 1 73 ? -20.981 -22.275 7.800 1.00 62.03 73 GLU A CA 1
ATOM 584 C C . GLU A 1 73 ? -22.302 -21.542 7.993 1.00 62.03 73 GLU A C 1
ATOM 586 O O . GLU A 1 73 ? -22.320 -20.322 8.210 1.00 62.03 73 GLU A O 1
ATOM 591 N N . GLU A 1 74 ? -23.413 -22.255 7.782 1.00 59.03 74 GLU A N 1
ATOM 592 C CA . GLU A 1 74 ? -24.719 -21.714 8.112 1.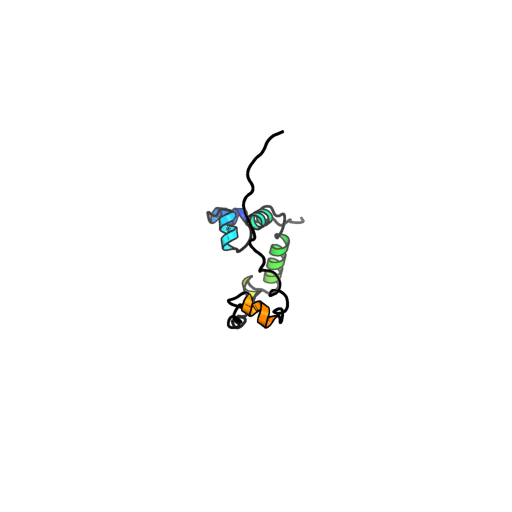00 59.03 74 GLU A CA 1
ATOM 593 C C . GLU A 1 74 ? -24.601 -21.137 9.517 1.00 59.03 74 GLU A C 1
ATOM 595 O O . GLU A 1 74 ? -23.998 -21.788 10.376 1.00 59.03 74 GLU A O 1
ATOM 600 N N . PRO A 1 75 ? -25.072 -19.899 9.741 1.00 60.00 75 PRO A N 1
ATOM 601 C CA . PRO A 1 75 ? -24.809 -19.190 10.975 1.00 60.00 75 PRO A CA 1
ATOM 602 C C . PRO A 1 75 ? -25.254 -20.088 12.120 1.00 60.00 75 PRO A C 1
ATOM 604 O O . PRO A 1 75 ? -26.454 -20.276 12.319 1.00 60.00 75 PRO A O 1
ATOM 607 N N . VAL A 1 76 ? -24.285 -20.653 12.849 1.00 61.41 76 VAL A N 1
ATOM 608 C CA . VAL A 1 76 ? -24.540 -21.353 14.103 1.00 61.41 76 VAL A CA 1
ATOM 609 C C . VAL A 1 76 ? -25.313 -20.339 14.920 1.00 61.41 76 VAL A C 1
ATOM 611 O O . VAL A 1 76 ? -24.781 -19.262 15.206 1.00 61.41 76 VAL A O 1
ATOM 614 N N . ALA A 1 77 ? -26.608 -20.607 15.112 1.00 65.62 77 ALA A N 1
ATOM 615 C CA . ALA A 1 77 ? -27.573 -19.614 15.547 1.00 65.62 77 ALA A CA 1
ATOM 616 C C . ALA A 1 77 ? -26.984 -18.859 16.737 1.00 65.62 77 ALA A C 1
ATOM 618 O O . ALA A 1 77 ? -26.742 -19.444 17.794 1.00 65.62 77 ALA A O 1
ATOM 619 N N . LYS A 1 78 ? -26.674 -17.568 16.542 1.00 67.00 78 LYS A N 1
ATOM 620 C CA . LYS A 1 78 ? -26.254 -16.728 17.660 1.00 67.00 78 LYS A CA 1
ATOM 621 C C . LYS A 1 78 ? -27.389 -16.823 18.673 1.00 67.00 78 LYS A C 1
ATOM 623 O O . LYS A 1 78 ? -28.534 -16.622 18.260 1.00 67.00 78 LYS A O 1
ATOM 628 N N . PRO A 1 79 ? -27.102 -17.144 19.940 1.00 71.06 79 PRO A N 1
ATOM 629 C CA . PRO A 1 79 ? -28.148 -17.258 20.937 1.00 71.06 79 PRO A CA 1
ATOM 630 C C . PRO A 1 79 ? -28.946 -15.955 20.933 1.00 71.06 79 PRO A C 1
ATOM 632 O O . PRO A 1 79 ? -28.400 -14.857 21.060 1.00 71.06 79 PRO A O 1
ATOM 635 N N . SER A 1 80 ? -30.238 -16.097 20.678 1.00 75.94 80 SER A N 1
ATOM 636 C CA . SER A 1 80 ? -31.204 -15.022 20.484 1.00 75.94 80 SER A CA 1
ATOM 637 C C . SER A 1 80 ? -31.595 -14.357 21.806 1.00 75.94 80 SER A C 1
ATOM 639 O O . SER A 1 80 ? -32.213 -13.292 21.818 1.00 75.94 80 SER A O 1
ATOM 641 N N . SER A 1 81 ? -31.192 -14.960 22.927 1.00 83.00 81 SER A N 1
ATOM 642 C CA . SER A 1 81 ? -31.428 -14.470 24.277 1.00 83.00 81 SER A CA 1
ATOM 643 C C . SER A 1 81 ? -30.237 -14.738 25.195 1.00 83.00 81 SER A C 1
ATOM 645 O O . SER A 1 81 ? -29.564 -15.763 25.096 1.00 83.00 81 SER A O 1
ATOM 647 N N . ILE A 1 82 ? -30.038 -13.850 26.171 1.00 82.00 82 ILE A N 1
ATOM 648 C CA . ILE A 1 82 ? -29.124 -14.069 27.302 1.00 82.00 82 ILE A CA 1
ATOM 649 C C . ILE A 1 82 ? -29.471 -15.375 28.035 1.00 82.00 82 ILE A C 1
ATOM 651 O O . ILE A 1 82 ? -28.578 -16.077 28.496 1.00 82.00 82 ILE A O 1
ATOM 655 N N . ASN A 1 83 ? -30.751 -15.756 28.079 1.00 80.19 83 ASN A N 1
ATOM 656 C CA . ASN A 1 83 ? -31.167 -17.015 28.691 1.00 80.19 83 ASN A CA 1
ATOM 657 C C . ASN A 1 83 ? -30.649 -18.237 27.919 1.00 80.19 83 ASN A C 1
ATOM 659 O O . ASN A 1 83 ? -30.192 -19.192 28.533 1.00 80.19 83 ASN A O 1
ATOM 663 N N . GLU A 1 84 ? -30.651 -18.193 26.584 1.00 81.69 84 GLU A N 1
ATOM 664 C CA . GLU A 1 84 ? -30.068 -19.263 25.761 1.00 81.69 84 GLU A CA 1
ATOM 665 C C . GLU A 1 84 ? -28.559 -19.370 25.991 1.00 81.69 84 GLU A C 1
ATOM 667 O O . GLU A 1 84 ? -28.034 -20.475 26.084 1.00 81.69 84 GLU A O 1
ATOM 672 N N . ILE A 1 85 ? -27.868 -18.241 26.184 1.00 83.81 85 ILE A N 1
ATOM 673 C CA . ILE A 1 85 ? -26.450 -18.237 26.573 1.00 83.81 85 ILE A CA 1
ATOM 674 C C . ILE A 1 85 ? -26.262 -18.923 27.931 1.00 83.81 85 ILE A C 1
ATOM 676 O O . ILE A 1 85 ? -25.374 -19.762 28.074 1.00 83.81 85 ILE A O 1
ATOM 680 N N . HIS A 1 86 ? -27.094 -18.598 28.925 1.00 84.81 86 HIS A N 1
ATOM 681 C CA . HIS A 1 86 ? -26.986 -19.188 30.260 1.00 84.81 86 HIS A CA 1
ATOM 682 C C . HIS A 1 86 ? -27.225 -20.699 30.268 1.00 84.81 86 HIS A C 1
ATOM 684 O O . HIS A 1 86 ? -26.486 -21.407 30.951 1.00 84.81 86 HIS A O 1
ATOM 690 N N . GLN A 1 87 ? -28.186 -21.172 29.473 1.00 82.75 87 GLN A N 1
ATOM 691 C CA . GLN A 1 87 ? -28.487 -22.592 29.268 1.00 82.75 87 GLN A CA 1
ATOM 692 C C . GLN A 1 87 ? -27.321 -23.318 28.582 1.00 82.75 87 GLN A C 1
ATOM 694 O O . GLN A 1 87 ? -26.858 -24.351 29.061 1.00 82.75 87 GLN A O 1
ATOM 699 N N . ILE A 1 88 ? -26.778 -22.742 27.501 1.00 83.88 88 ILE A N 1
ATOM 700 C CA . ILE A 1 88 ? -25.629 -23.302 26.766 1.00 83.88 88 ILE A CA 1
ATOM 701 C C . ILE A 1 88 ? -24.388 -23.394 27.664 1.00 83.88 88 ILE A C 1
ATOM 703 O O . ILE A 1 88 ? -23.655 -24.380 27.611 1.00 83.88 88 ILE A O 1
ATOM 707 N N . LEU A 1 89 ? -24.144 -22.376 28.494 1.00 85.00 89 LEU A N 1
ATOM 708 C CA . LEU A 1 89 ? -22.990 -22.322 29.396 1.00 85.00 89 LEU A CA 1
ATOM 709 C C . LEU A 1 89 ? -23.220 -23.048 30.734 1.00 85.00 89 LEU A C 1
ATOM 711 O O . LEU A 1 89 ? -22.293 -23.118 31.540 1.00 85.00 89 LEU A O 1
ATOM 715 N N . GLY A 1 90 ? -24.429 -23.558 31.001 1.00 77.81 90 GLY A N 1
ATOM 716 C CA . GLY A 1 90 ? -24.783 -24.202 32.271 1.00 77.81 90 GLY A CA 1
ATOM 717 C C . GLY A 1 90 ? -24.674 -23.273 33.489 1.00 77.81 90 GLY A C 1
ATOM 718 O O . GLY A 1 90 ? -24.307 -23.712 34.576 1.00 77.81 90 GLY A O 1
ATOM 719 N N . THR A 1 91 ? -24.954 -21.977 33.313 1.00 76.75 91 THR A N 1
ATOM 720 C CA . THR A 1 91 ? -24.753 -20.924 34.336 1.00 76.75 91 THR A CA 1
ATOM 721 C C . THR A 1 91 ? -26.037 -20.487 35.054 1.00 76.75 91 THR A C 1
ATOM 723 O O . THR A 1 91 ? -26.051 -19.460 35.725 1.00 76.75 91 THR A O 1
ATOM 726 N N . GLU A 1 92 ? -27.119 -21.261 34.965 1.00 66.69 92 GLU A N 1
ATOM 727 C CA . GLU A 1 92 ? -28.438 -20.923 35.539 1.00 66.69 92 GLU A CA 1
ATOM 728 C C . GLU A 1 92 ? -28.477 -20.804 37.073 1.00 66.69 92 GLU A C 1
ATOM 730 O O . GLU A 1 92 ? -29.405 -20.230 37.643 1.00 66.69 92 GLU A O 1
ATOM 735 N N . ALA A 1 93 ? -27.470 -21.322 37.771 1.00 56.78 93 ALA A N 1
ATOM 736 C CA . ALA A 1 93 ? -27.476 -21.452 39.222 1.00 56.78 93 ALA A CA 1
ATOM 737 C C . ALA A 1 93 ? -26.838 -20.251 39.948 1.00 56.78 93 ALA A C 1
ATOM 739 O O . ALA A 1 93 ? -25.823 -20.423 40.621 1.00 56.78 93 ALA A O 1
ATOM 740 N N . ALA A 1 94 ? -27.409 -19.040 39.848 1.00 53.75 94 ALA A N 1
ATOM 741 C CA . ALA A 1 94 ? -27.004 -17.948 40.758 1.00 53.75 94 ALA A CA 1
ATOM 742 C C . ALA A 1 94 ? -27.992 -16.785 40.996 1.00 53.75 94 ALA A C 1
ATOM 744 O O . ALA A 1 94 ? -27.753 -16.003 41.912 1.00 53.75 94 ALA A O 1
ATOM 745 N N . ALA A 1 95 ? -29.073 -16.619 40.225 1.00 45.34 95 ALA A N 1
ATOM 746 C CA . ALA A 1 95 ? -29.835 -15.356 40.226 1.00 45.34 95 ALA A CA 1
ATOM 747 C C . ALA A 1 95 ? -31.308 -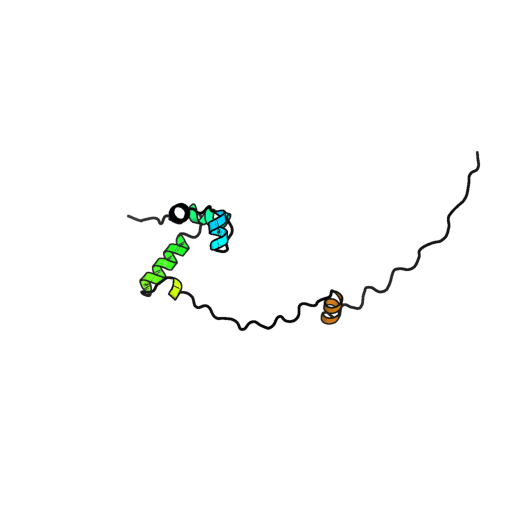15.480 40.668 1.00 45.34 95 ALA A C 1
ATOM 749 O O . ALA A 1 95 ? -32.179 -14.792 40.141 1.00 45.34 95 ALA A O 1
ATOM 750 N N . SER A 1 96 ? -31.628 -16.357 41.624 1.00 47.28 96 SER A N 1
ATOM 751 C CA . SER A 1 96 ? -32.991 -16.448 42.190 1.00 47.28 96 SER A CA 1
ATOM 752 C C . SER A 1 96 ? -33.017 -16.520 43.714 1.00 47.28 96 SER A C 1
ATOM 754 O O . SER A 1 96 ? -33.823 -17.230 44.308 1.00 47.28 96 SER A O 1
ATOM 756 N N . THR A 1 97 ? -32.179 -15.713 44.356 1.00 41.66 97 THR A N 1
ATOM 757 C CA . THR A 1 97 ? -32.387 -15.329 45.752 1.00 41.66 97 THR A CA 1
ATOM 758 C C . THR A 1 97 ? -32.020 -13.860 45.891 1.00 41.66 97 THR A C 1
ATOM 760 O O . THR A 1 97 ? -30.946 -13.458 45.462 1.00 41.66 97 THR A O 1
ATOM 763 N N . ILE A 1 98 ? -32.910 -13.090 46.521 1.00 44.81 98 ILE A N 1
ATOM 764 C CA . ILE A 1 98 ? -32.882 -11.634 46.764 1.00 44.81 98 ILE A CA 1
ATOM 765 C C . ILE A 1 98 ? -33.724 -10.832 45.753 1.00 44.81 98 ILE A C 1
ATOM 767 O O . ILE A 1 98 ? -33.204 -10.137 44.888 1.00 44.81 98 ILE A O 1
ATOM 771 N N . ASN A 1 99 ? -35.053 -10.884 45.914 1.00 37.53 99 ASN A N 1
ATOM 772 C CA . ASN A 1 99 ? -35.791 -9.675 46.305 1.00 37.53 99 ASN A CA 1
ATOM 773 C C . ASN A 1 99 ? -37.225 -9.996 46.763 1.00 37.53 99 ASN A C 1
ATOM 775 O O . ASN A 1 99 ? -38.082 -10.306 45.941 1.00 37.53 99 ASN A O 1
ATOM 779 N N . SER A 1 100 ? -37.499 -9.851 48.061 1.00 41.09 100 SER A N 1
ATOM 780 C CA . SER A 1 100 ? -38.823 -9.460 48.561 1.00 41.09 100 SER A CA 1
ATOM 781 C C . SER A 1 100 ? -38.716 -9.017 50.021 1.00 41.09 100 SER A C 1
ATOM 783 O O . SER A 1 100 ? -38.960 -9.805 50.926 1.00 41.09 100 SER A O 1
ATOM 785 N N . GLU A 1 101 ? -38.352 -7.760 50.256 1.00 35.94 101 GLU A N 1
ATOM 786 C CA . GLU A 1 101 ? -38.738 -7.055 51.482 1.00 35.94 101 GLU A CA 1
ATOM 787 C C . GLU A 1 101 ? -38.803 -5.554 51.176 1.00 35.94 101 GLU A C 1
ATOM 789 O O . GLU A 1 101 ? -37.849 -4.797 51.344 1.00 35.94 101 GLU A O 1
ATOM 794 N N . SER A 1 102 ? -39.962 -5.144 50.661 1.00 40.06 102 SER A N 1
ATOM 795 C CA . SER A 1 102 ? -40.390 -3.750 50.618 1.00 40.06 102 SER A CA 1
ATOM 796 C C . SER A 1 102 ? -41.592 -3.594 51.553 1.00 40.06 102 SER A C 1
ATOM 798 O O . SER A 1 102 ? -42.530 -4.379 51.466 1.00 40.06 102 SER A O 1
ATOM 800 N N . GLU A 1 103 ? -41.558 -2.522 52.350 1.00 37.78 103 GLU A N 1
ATOM 801 C CA . GLU A 1 103 ? -42.682 -1.830 53.014 1.00 37.78 103 GLU A CA 1
ATOM 802 C C . GLU A 1 103 ? -43.135 -2.274 54.416 1.00 37.78 103 GLU A C 1
ATOM 804 O O . GLU A 1 103 ? -44.030 -3.097 54.554 1.00 37.78 103 GLU A O 1
ATOM 809 N N . VAL A 1 104 ? -42.679 -1.544 55.454 1.00 35.91 104 VAL A N 1
ATOM 810 C CA . VAL A 1 104 ? -43.504 -1.196 56.634 1.00 35.91 104 VAL A CA 1
ATOM 811 C C . VAL A 1 104 ? -43.173 0.229 57.142 1.00 35.91 104 VAL A C 1
ATOM 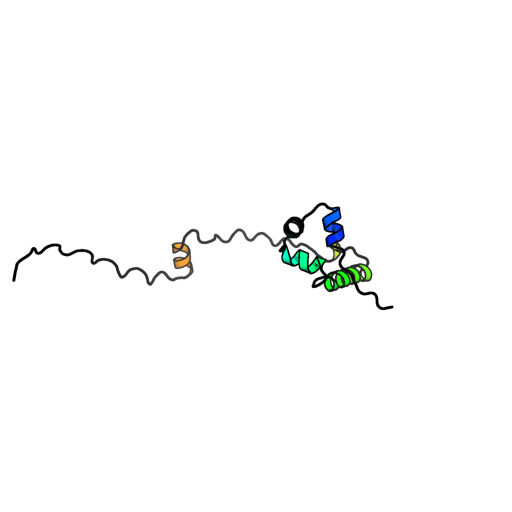813 O O . VAL A 1 104 ? -42.192 0.455 57.840 1.00 35.91 104 VAL A O 1
ATOM 816 N N . THR A 1 105 ? -44.103 1.151 56.855 1.00 34.03 105 THR A N 1
ATOM 817 C CA . THR A 1 105 ? -44.645 2.200 57.757 1.00 34.03 105 THR A CA 1
ATOM 818 C C . THR A 1 105 ? -44.076 3.629 57.784 1.00 34.03 105 THR A C 1
ATOM 820 O O . THR A 1 105 ? -43.029 3.949 58.338 1.00 34.03 105 THR A O 1
ATOM 823 N N . GLN A 1 106 ? -44.944 4.522 57.292 1.00 44.31 106 GLN A N 1
ATOM 824 C CA . GLN A 1 106 ? -45.021 5.963 57.519 1.00 44.31 106 GLN A CA 1
ATOM 825 C C . GLN A 1 106 ? -45.377 6.336 58.981 1.00 44.31 106 GLN A C 1
ATOM 827 O O . GLN A 1 106 ? -46.155 5.648 59.635 1.00 44.31 106 GLN A O 1
ATOM 832 N N . LYS A 1 107 ? -44.998 7.569 59.367 1.00 37.31 107 LYS A N 1
ATOM 833 C CA . LYS A 1 107 ? -45.747 8.506 60.244 1.00 37.31 107 LYS A CA 1
ATOM 834 C C . LYS A 1 107 ? -45.546 8.400 61.770 1.00 37.31 107 LYS A C 1
ATOM 836 O O . LYS A 1 107 ? -46.193 7.602 62.439 1.00 37.31 107 LYS A O 1
ATOM 841 N N . ARG A 1 108 ? -44.825 9.378 62.345 1.00 38.44 108 ARG A N 1
ATOM 842 C CA . ARG A 1 108 ? -45.207 10.047 63.609 1.00 38.44 108 ARG A CA 1
ATOM 843 C C . ARG A 1 108 ? -44.916 11.552 63.552 1.00 38.44 108 ARG A C 1
ATOM 845 O O . ARG A 1 108 ? -43.883 11.981 63.053 1.00 38.44 108 ARG A O 1
ATOM 852 N N . GLN A 1 109 ? -45.909 12.309 64.012 1.00 39.81 109 GLN A N 1
ATOM 853 C CA . GLN A 1 109 ? -45.991 13.765 64.127 1.00 39.81 109 GLN A CA 1
ATOM 854 C C . GLN A 1 109 ? -45.181 14.321 65.318 1.00 39.81 109 GLN A C 1
ATOM 856 O O . GLN A 1 109 ? -44.745 13.576 66.189 1.00 39.81 109 GLN A O 1
ATOM 861 N N . ALA A 1 110 ? -45.049 15.652 65.305 1.00 39.94 110 ALA A N 1
ATOM 862 C CA . ALA A 1 110 ? -44.454 16.597 66.256 1.00 39.94 110 ALA A CA 1
ATOM 863 C C . ALA A 1 110 ? -44.710 16.391 67.765 1.00 39.94 110 ALA A C 1
ATOM 865 O O . ALA A 1 110 ? -45.801 15.966 68.118 1.00 39.94 110 ALA A O 1
ATOM 866 N N . THR A 1 111 ? -43.775 16.877 68.609 1.00 38.09 111 THR A N 1
ATOM 867 C CA . THR A 1 111 ? -44.006 17.774 69.778 1.00 38.09 111 THR A CA 1
ATOM 868 C C . THR A 1 111 ? -42.685 18.309 70.379 1.00 38.09 111 THR A C 1
ATOM 870 O O . THR A 1 111 ? -41.820 17.518 70.735 1.00 38.09 111 THR A O 1
ATOM 873 N N . SER A 1 112 ? -42.573 19.643 70.496 1.00 40.75 112 SER A N 1
ATOM 874 C CA . SER A 1 112 ? -42.056 20.450 71.631 1.00 40.75 112 SER A CA 1
ATOM 875 C C . SER A 1 112 ? -41.098 19.820 72.662 1.00 40.75 112 SER A C 1
ATOM 877 O O . SER A 1 112 ? -41.534 18.963 73.428 1.00 40.75 112 SER A O 1
ATOM 879 N N . SER A 1 113 ? -39.902 20.408 72.823 1.00 45.56 113 SER A N 1
ATOM 880 C CA . SER A 1 113 ?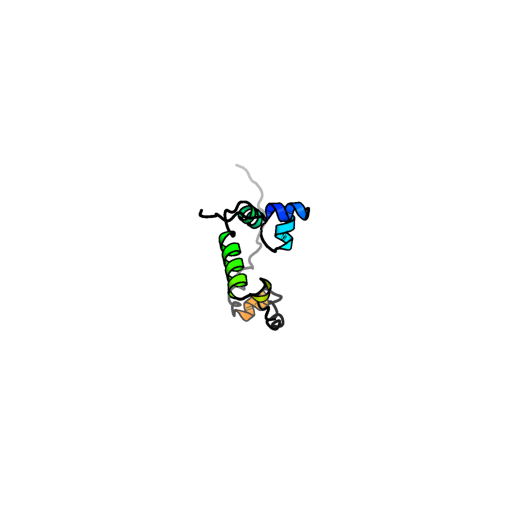 -39.468 21.145 74.035 1.00 45.56 113 SER A CA 1
ATOM 881 C C . SER A 1 113 ? -38.110 21.817 73.840 1.00 45.56 113 SER A C 1
ATOM 883 O O . SER A 1 113 ? -37.282 21.256 73.092 1.00 45.56 113 SER A O 1
#

InterPro domains:
  IPR001387 Cro/C1-type, helix-turn-helix domain [PS50943] (9-64)
  IPR001387 Cro/C1-type, helix-turn-helix domain [SM00530] (8-64)
  IPR001387 Cro/C1-type, helix-turn-helix domain [cd00093] (8-64)
  IPR010982 Lambda repressor-like, DNA-binding domain superfamily [G3DSA:1.10.260.40] (3-66)
  IPR010982 Lambda repressor-like, DNA-binding domain superfamily [SSF47413] (8-73)

Sequence (113 aa):
MKQKPKPRIALLRERAGLTQLELSRLVGVTESTIQNWESGRTGTDHIERIIRFCKALDCKVEDLIEYVNEPLEEPVAKPSSINEIHQILGTEAAASTINSESEVTQKRQATSS